Protein AF-A0A816G4H5-F1 (afdb_monomer)

Secondary structure (DSSP, 8-state):
--SB-STTS-HHHHHHHHHHHHHH-GGGGGS---HHHHHHHHHHHTT--HHHHHB----PPP------TTHHHHHTTSSSS--PPPPPPHHHHHHHHIIIIIHHHHHHHHTT--

Sequence (114 aa):
TKGFGTSHISASFMDKVREYLKENNPEVLTRKQSKWQLLKFVAQKLNIDSNQLFYHGDQRGIYCGWTGTNANEFLLKTKTNFVQDKLQSVESTASFWKQRWAKQRATHLNKSQI

Foldseek 3Di:
DQQFACPPPDPVNLVVLQVVCVVPPVVVVVDDDDSLVSLVVVCVVVVHDSRVVGHPRDDDDDDDDQAAPCRVCCVVVVDVDGDRDPDDDPVVSVVVCCVPPVVVVVVVVVVVPD

Mean predicted aligned error: 11.51 Å

pLDDT: mean 82.4, std 11.64, range [41.38, 96.38]

Organism: NCBI:txid433720

Structure (mmCIF, N/C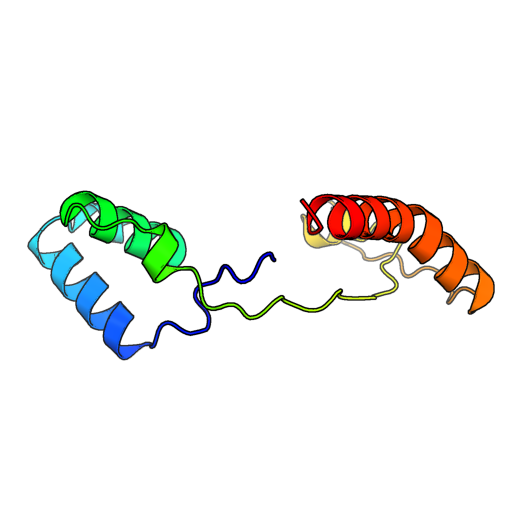A/C/O backbone):
data_AF-A0A816G4H5-F1
#
_entry.id   AF-A0A816G4H5-F1
#
loop_
_atom_site.group_PDB
_atom_site.id
_atom_site.type_symbol
_atom_site.label_atom_id
_atom_site.label_alt_id
_atom_site.label_comp_id
_atom_site.label_asym_id
_atom_site.label_entity_id
_atom_site.label_seq_id
_atom_site.pdbx_PDB_ins_code
_atom_site.Cartn_x
_atom_site.Cartn_y
_atom_site.Cartn_z
_atom_site.occupancy
_atom_site.B_iso_or_equiv
_atom_site.auth_seq_id
_atom_site.auth_comp_id
_atom_site.auth_asym_id
_atom_site.auth_atom_id
_atom_site.pdbx_PDB_model_num
ATOM 1 N N . THR A 1 1 ? 0.870 -7.088 -5.904 1.00 62.84 1 THR A N 1
ATOM 2 C CA . THR A 1 1 ? 0.306 -7.375 -4.559 1.00 62.84 1 THR A CA 1
ATOM 3 C C . THR A 1 1 ? -0.810 -8.394 -4.721 1.00 62.84 1 THR A C 1
ATOM 5 O O . THR A 1 1 ? -1.431 -8.396 -5.775 1.00 62.84 1 THR A O 1
ATOM 8 N N . LYS A 1 2 ? -1.059 -9.288 -3.753 1.00 76.06 2 LYS A N 1
ATOM 9 C CA . LYS A 1 2 ? -2.107 -10.333 -3.851 1.00 76.06 2 LYS A CA 1
ATOM 10 C C . LYS A 1 2 ? -3.539 -9.775 -3.660 1.00 76.06 2 LYS A C 1
ATOM 12 O O . LYS A 1 2 ? -4.321 -10.366 -2.932 1.00 76.06 2 LYS A O 1
ATOM 17 N N . GLY A 1 3 ? -3.856 -8.606 -4.220 1.00 83.31 3 GLY A N 1
ATOM 18 C CA . GLY A 1 3 ? -5.153 -7.952 -3.988 1.00 83.31 3 GLY A CA 1
ATOM 19 C C . GLY A 1 3 ? -5.281 -7.213 -2.654 1.00 83.31 3 GLY A C 1
ATOM 20 O O . GLY A 1 3 ? -6.387 -6.885 -2.253 1.00 83.31 3 GLY A O 1
ATOM 21 N N . PHE A 1 4 ? -4.167 -6.977 -1.951 1.00 88.31 4 PHE A N 1
ATOM 22 C CA . PHE A 1 4 ? -4.150 -6.231 -0.692 1.00 88.31 4 PHE A CA 1
ATOM 23 C C . PHE A 1 4 ? -3.677 -4.791 -0.907 1.00 88.31 4 PHE A C 1
ATOM 25 O O . PHE A 1 4 ? -2.645 -4.560 -1.557 1.00 88.31 4 PHE A O 1
ATOM 32 N N . GLY A 1 5 ? -4.390 -3.838 -0.313 1.00 89.50 5 GLY A N 1
ATOM 33 C CA . GLY A 1 5 ? -4.126 -2.413 -0.460 1.00 89.50 5 GLY A CA 1
ATOM 34 C C . GLY A 1 5 ? -5.045 -1.535 0.387 1.00 89.50 5 GLY A C 1
ATOM 35 O O . GLY A 1 5 ? -5.857 -2.012 1.167 1.00 89.50 5 GLY A O 1
ATOM 36 N N . THR A 1 6 ? -4.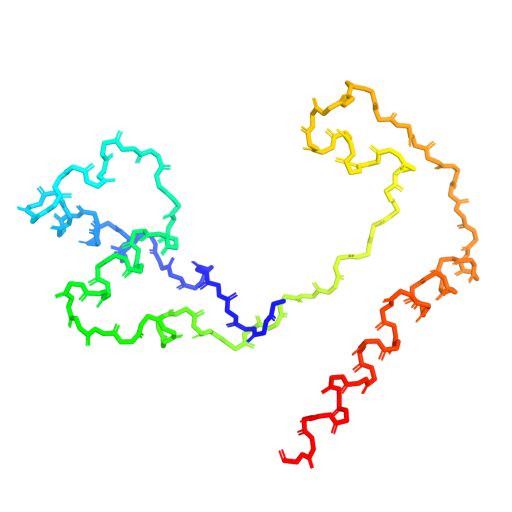876 -0.223 0.248 1.00 91.88 6 THR A N 1
ATOM 37 C CA . THR A 1 6 ? -5.741 0.805 0.861 1.00 91.88 6 THR A CA 1
ATOM 38 C C . THR A 1 6 ? -6.289 1.778 -0.181 1.00 91.88 6 THR A C 1
ATOM 40 O O . THR A 1 6 ? -6.816 2.831 0.168 1.00 91.88 6 THR A O 1
ATOM 43 N N . SER A 1 7 ? -6.126 1.460 -1.470 1.00 89.06 7 SER A N 1
ATOM 44 C CA . SER A 1 7 ? -6.568 2.301 -2.586 1.00 89.06 7 SER A CA 1
ATOM 45 C C . SER A 1 7 ? -8.087 2.381 -2.692 1.00 89.06 7 SER A C 1
ATOM 47 O O . SER A 1 7 ? -8.597 3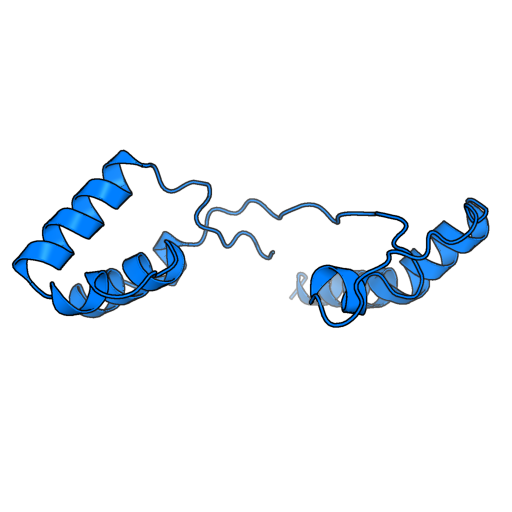.416 -3.101 1.00 89.06 7 SER A O 1
ATOM 49 N N . HIS A 1 8 ? -8.797 1.326 -2.288 1.00 90.56 8 HIS A N 1
ATOM 50 C CA . HIS A 1 8 ? -10.261 1.271 -2.246 1.00 90.56 8 HIS A CA 1
ATOM 51 C C . HIS A 1 8 ? -10.860 1.957 -1.010 1.00 90.56 8 HIS A C 1
ATOM 53 O O . HIS A 1 8 ? -12.064 2.186 -0.960 1.00 90.56 8 HIS A O 1
ATOM 59 N N . ILE A 1 9 ? -10.040 2.301 -0.010 1.00 92.69 9 ILE A N 1
ATOM 60 C CA . ILE A 1 9 ? -10.508 2.948 1.218 1.00 92.69 9 ILE A CA 1
ATOM 61 C C . ILE A 1 9 ? -10.673 4.449 0.974 1.00 92.69 9 ILE A C 1
ATOM 63 O O . ILE A 1 9 ? -9.694 5.176 0.747 1.00 92.69 9 ILE A O 1
ATOM 67 N N . SER A 1 10 ? -11.920 4.913 1.055 1.00 94.56 10 SER A N 1
ATOM 68 C CA . SER A 1 10 ? -12.287 6.307 0.817 1.00 94.56 10 SER A CA 1
ATOM 69 C C . SER A 1 10 ? -11.648 7.265 1.830 1.00 94.56 10 SER A C 1
ATOM 71 O O . SER A 1 10 ? -11.270 6.896 2.946 1.00 94.56 10 SER A O 1
ATOM 73 N N . ALA A 1 11 ? -11.535 8.538 1.442 1.00 94.56 11 ALA A N 1
ATOM 74 C CA . ALA A 1 11 ? -11.091 9.589 2.355 1.00 94.56 11 ALA A CA 1
ATOM 75 C C . ALA A 1 11 ? -12.064 9.761 3.533 1.00 94.56 11 ALA A C 1
ATOM 77 O O . ALA A 1 11 ? -11.616 9.791 4.673 1.00 94.56 11 ALA A O 1
ATOM 78 N N . SER A 1 12 ? -13.376 9.743 3.267 1.00 96.38 12 SER A N 1
ATOM 79 C CA . SER A 1 12 ? -14.415 9.875 4.295 1.00 96.38 12 SER A CA 1
ATOM 80 C C . SER A 1 12 ? -14.337 8.788 5.370 1.00 96.38 12 SER A C 1
ATOM 82 O O . SER A 1 12 ? -14.488 9.074 6.555 1.00 96.38 12 SER A O 1
ATOM 84 N N . PHE A 1 13 ? -14.031 7.546 4.986 1.00 95.25 13 PHE A N 1
ATOM 85 C CA . PHE A 1 13 ? -13.808 6.469 5.948 1.00 95.25 13 PHE A CA 1
ATOM 86 C C . PHE A 1 13 ? -12.565 6.734 6.805 1.00 95.25 13 PHE A C 1
ATOM 88 O O . PHE A 1 13 ? -12.591 6.571 8.023 1.00 95.25 13 PHE A O 1
ATOM 95 N N . MET A 1 14 ? -11.475 7.195 6.185 1.00 96.06 14 MET A N 1
ATOM 96 C CA . MET A 1 14 ? -10.260 7.559 6.918 1.00 96.06 14 MET A CA 1
ATOM 97 C C . MET A 1 14 ? -10.474 8.7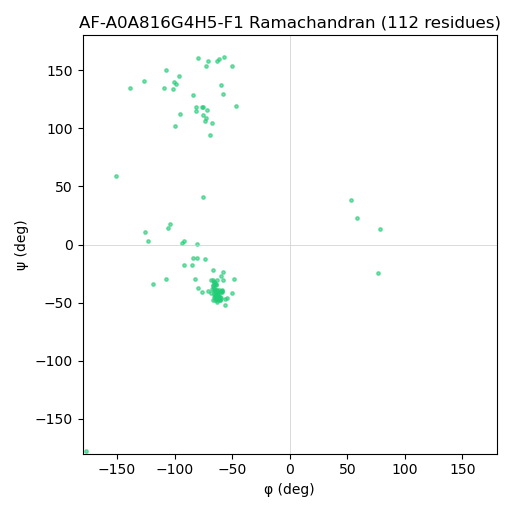27 7.883 1.00 96.06 14 MET A C 1
ATOM 99 O O . MET A 1 14 ? -9.800 8.777 8.911 1.00 96.06 14 MET A O 1
ATOM 103 N N . ASP A 1 15 ? -11.387 9.646 7.584 1.00 95.81 15 ASP A N 1
ATOM 104 C CA . ASP A 1 15 ? -11.726 10.741 8.492 1.00 95.81 15 ASP A CA 1
ATOM 105 C C . ASP A 1 15 ? -12.436 10.213 9.741 1.00 95.81 15 ASP A C 1
ATOM 107 O O . ASP A 1 15 ? -12.022 10.551 10.848 1.00 95.81 15 ASP A O 1
ATOM 111 N N . LYS A 1 16 ? -13.361 9.254 9.595 1.00 96.06 16 LYS A N 1
ATOM 112 C CA . LYS A 1 16 ? -13.970 8.544 10.735 1.00 96.06 16 LYS A CA 1
ATOM 113 C C . LYS A 1 16 ? -12.968 7.750 11.566 1.00 96.06 16 LYS A C 1
ATOM 115 O O . LYS A 1 16 ? -13.008 7.798 12.791 1.00 96.06 16 LYS A O 1
ATOM 120 N N . VAL A 1 17 ? -12.017 7.079 10.920 1.00 95.31 17 VAL A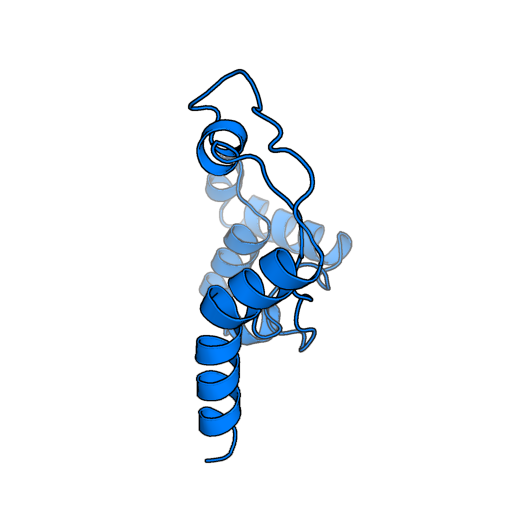 N 1
ATOM 121 C CA . VAL A 1 17 ? -10.911 6.395 11.615 1.00 95.31 17 VAL A CA 1
ATOM 122 C C . VAL A 1 17 ? -10.090 7.387 12.443 1.00 95.31 17 VAL A C 1
ATOM 124 O O . VAL A 1 17 ? -9.702 7.082 13.568 1.00 95.31 17 VAL A O 1
ATOM 127 N N . ARG A 1 18 ? -9.823 8.585 11.913 1.00 94.75 18 ARG A N 1
ATOM 128 C CA . ARG A 1 18 ? -9.086 9.627 12.642 1.00 94.75 18 ARG A CA 1
ATOM 129 C C . ARG A 1 18 ? -9.900 10.239 13.773 1.00 94.75 18 ARG A C 1
ATOM 131 O O . ARG A 1 18 ? -9.312 10.495 14.815 1.00 94.75 18 ARG A O 1
ATOM 138 N N . GLU A 1 19 ? -11.192 10.485 13.580 1.00 95.56 19 GLU A N 1
ATOM 139 C CA . GLU A 1 19 ? -12.102 10.942 14.642 1.00 95.56 19 GLU A CA 1
ATOM 140 C C . GLU A 1 19 ? -12.089 9.952 15.810 1.00 95.56 19 GLU A C 1
ATOM 142 O O . GLU A 1 19 ? -11.731 10.330 16.922 1.00 95.56 19 GLU A O 1
ATOM 147 N N . TYR A 1 20 ? -12.303 8.663 15.525 1.00 95.62 20 TYR A N 1
ATOM 148 C CA . TYR A 1 20 ? -12.228 7.600 16.528 1.00 95.62 20 TYR A CA 1
ATOM 149 C C . TYR A 1 20 ? -10.887 7.595 17.277 1.00 95.62 20 TYR A C 1
ATOM 151 O O . TYR A 1 20 ? -10.851 7.513 18.505 1.00 95.62 20 TYR A O 1
ATOM 159 N N . LEU A 1 21 ? -9.769 7.713 16.553 1.00 95.31 21 LEU A N 1
ATOM 160 C CA . LEU A 1 21 ? -8.440 7.748 17.165 1.00 95.31 21 LEU A CA 1
ATOM 161 C C . LEU A 1 21 ? -8.203 9.003 18.004 1.00 95.31 21 LEU A C 1
ATOM 163 O O . LEU A 1 21 ? -7.546 8.897 19.029 1.00 95.31 21 LEU A O 1
ATOM 167 N N . LYS A 1 22 ? -8.720 10.174 17.621 1.00 94.94 22 LYS A N 1
ATOM 168 C CA . LYS A 1 22 ? -8.591 11.391 18.442 1.00 94.94 22 LYS A CA 1
ATOM 169 C C . LYS A 1 22 ? -9.260 11.225 19.802 1.00 94.94 22 LYS A C 1
ATOM 171 O O . LYS A 1 22 ? -8.724 11.705 20.792 1.00 94.94 22 LYS A O 1
ATOM 176 N N . GLU A 1 23 ? -10.405 10.557 19.831 1.00 93.94 23 GLU A N 1
ATOM 177 C CA . GLU A 1 23 ? -11.196 10.371 21.047 1.00 93.94 23 GLU A CA 1
ATOM 178 C C . GLU A 1 23 ? -10.642 9.256 21.943 1.00 93.94 23 GLU A C 1
ATOM 180 O O . GLU A 1 23 ? -10.649 9.391 23.162 1.00 93.94 23 GLU A O 1
ATOM 185 N N . ASN A 1 24 ? -10.131 8.170 21.353 1.00 93.62 24 ASN A N 1
ATOM 186 C CA . ASN A 1 24 ? -9.781 6.955 22.100 1.00 93.62 24 ASN A CA 1
ATOM 187 C C . ASN A 1 24 ? -8.268 6.729 22.260 1.00 93.62 24 ASN A C 1
ATOM 189 O O . ASN A 1 24 ? -7.841 6.097 23.225 1.00 93.62 24 ASN A O 1
ATOM 193 N N . ASN A 1 25 ? -7.455 7.195 21.304 1.00 92.44 25 ASN A N 1
ATOM 194 C CA . ASN A 1 25 ? -6.006 6.954 21.236 1.00 92.44 25 ASN A CA 1
ATOM 195 C C . ASN A 1 25 ? -5.254 8.109 20.530 1.00 92.44 25 ASN A C 1
ATOM 197 O O . ASN A 1 25 ? -4.605 7.892 19.492 1.00 92.44 25 ASN A O 1
ATOM 201 N N . PRO A 1 26 ? -5.352 9.355 21.037 1.00 90.25 26 PRO A N 1
ATOM 202 C CA . PRO A 1 26 ? -4.794 10.534 20.371 1.00 90.25 26 PRO A CA 1
ATOM 203 C C . PRO A 1 26 ? -3.274 10.448 20.168 1.00 90.25 26 PRO A C 1
ATOM 205 O O . PRO A 1 26 ? -2.740 10.996 19.200 1.00 90.25 26 PRO A O 1
ATOM 208 N N . GLU A 1 27 ? -2.567 9.704 21.020 1.00 90.44 27 GLU A N 1
ATOM 209 C CA . GLU A 1 27 ? -1.128 9.457 20.939 1.00 90.44 27 GLU A CA 1
ATOM 210 C C . GLU A 1 27 ? -0.706 8.813 19.612 1.00 90.44 27 GLU A C 1
ATOM 212 O O . GLU A 1 27 ? 0.385 9.089 19.110 1.00 90.44 27 GLU A O 1
ATOM 217 N N . VAL A 1 28 ? -1.577 8.015 18.989 1.00 88.00 28 VAL A N 1
ATOM 218 C CA . VAL A 1 28 ? -1.297 7.346 17.708 1.00 88.00 28 VAL A CA 1
ATOM 219 C C . VAL A 1 28 ? -1.159 8.361 16.571 1.00 88.00 28 VAL A C 1
ATOM 221 O O . VAL A 1 28 ? -0.385 8.143 15.635 1.00 88.00 28 VAL A O 1
ATOM 224 N N . LEU A 1 29 ? -1.867 9.490 16.665 1.00 88.81 29 LEU A N 1
ATOM 225 C CA . LEU A 1 29 ? -1.888 10.543 15.648 1.00 88.81 29 LEU A CA 1
ATOM 226 C C . LEU A 1 29 ? -0.725 11.534 15.770 1.00 88.81 29 LEU A C 1
ATOM 228 O O . LEU A 1 29 ? -0.481 12.298 14.840 1.00 88.81 29 LEU A O 1
ATOM 232 N N . THR A 1 30 ? 0.021 11.507 16.877 1.00 84.69 30 THR A N 1
ATOM 233 C CA . THR A 1 30 ? 1.180 12.396 17.090 1.00 84.69 30 THR A CA 1
ATOM 234 C C . THR A 1 30 ? 2.335 12.114 16.125 1.00 84.69 30 THR A C 1
ATOM 236 O O . THR A 1 30 ? 3.169 12.981 15.870 1.00 84.69 30 THR A O 1
ATOM 239 N N . ARG A 1 31 ? 2.388 10.903 15.555 1.00 82.94 31 ARG A N 1
ATOM 240 C CA . ARG A 1 31 ? 3.402 10.481 14.582 1.00 82.94 31 ARG A CA 1
ATOM 241 C C . ARG A 1 31 ? 2.795 10.375 13.188 1.00 82.94 31 ARG A C 1
ATOM 243 O O . ARG A 1 31 ? 1.633 10.013 13.021 1.00 82.94 31 ARG A O 1
ATOM 250 N N . LYS A 1 32 ? 3.612 10.610 12.157 1.00 85.56 32 LYS A N 1
ATOM 251 C CA . LYS A 1 32 ? 3.205 10.409 10.760 1.00 85.56 32 LYS A CA 1
ATOM 252 C C . LYS A 1 32 ? 3.032 8.912 10.474 1.00 85.56 32 LYS A C 1
ATOM 254 O O . LYS A 1 32 ? 3.992 8.224 10.143 1.00 85.56 32 LYS A O 1
ATOM 259 N N . GLN A 1 33 ? 1.805 8.421 10.610 1.00 88.00 33 GLN A N 1
ATOM 260 C CA . GLN A 1 33 ? 1.424 7.040 10.309 1.00 88.00 33 GLN A CA 1
ATOM 261 C C . GLN A 1 33 ? 0.834 6.928 8.899 1.00 88.00 33 GLN A C 1
ATOM 263 O O . GLN A 1 33 ? 0.126 7.815 8.418 1.00 88.00 33 GLN A O 1
ATOM 268 N N . SER A 1 34 ? 1.101 5.811 8.228 1.00 90.88 34 SER A N 1
ATOM 269 C CA . SER A 1 34 ? 0.440 5.467 6.966 1.00 90.88 34 SER A CA 1
ATOM 270 C C . SER A 1 34 ? -1.031 5.087 7.188 1.00 90.88 34 SER A C 1
ATOM 272 O O . SER A 1 34 ? -1.406 4.627 8.268 1.00 90.88 34 SER A O 1
ATOM 274 N N . LYS A 1 35 ? -1.868 5.191 6.139 1.00 91.44 35 LYS A N 1
ATOM 275 C CA . LYS A 1 35 ? -3.270 4.717 6.181 1.00 91.44 35 LYS A CA 1
ATOM 276 C C . LYS A 1 35 ? -3.370 3.276 6.697 1.00 91.44 35 LYS A C 1
ATOM 278 O O . LYS A 1 35 ? -4.227 2.974 7.514 1.00 91.44 35 LYS A O 1
ATOM 283 N N . TRP A 1 36 ? -2.460 2.411 6.244 1.00 92.69 36 TRP A N 1
ATOM 284 C CA . TRP A 1 36 ? -2.420 1.002 6.631 1.00 92.69 36 TRP A CA 1
ATOM 285 C C . TRP A 1 36 ? -2.229 0.817 8.140 1.00 92.69 36 TRP A C 1
ATOM 287 O O . TRP A 1 36 ? -2.926 0.020 8.760 1.00 92.69 36 TRP A O 1
ATOM 297 N N . GLN A 1 37 ? -1.300 1.566 8.739 1.00 93.31 37 GLN A N 1
ATOM 298 C CA . GLN A 1 37 ? -1.012 1.480 10.172 1.00 93.31 37 GLN A CA 1
ATOM 299 C C . GLN A 1 37 ? -2.205 1.933 11.016 1.00 93.31 37 GLN A C 1
ATOM 301 O O . GLN A 1 37 ? -2.580 1.230 11.950 1.00 93.31 37 GLN A O 1
ATOM 306 N N . LEU A 1 38 ? -2.833 3.054 10.649 1.00 94.44 38 LEU A N 1
ATOM 307 C CA . LEU A 1 38 ? -4.011 3.575 11.353 1.00 94.44 38 LEU A CA 1
ATOM 308 C C . LEU A 1 38 ? -5.179 2.582 11.305 1.00 94.44 38 LEU A C 1
ATOM 310 O O . LEU A 1 38 ? -5.773 2.271 12.333 1.00 94.44 38 LEU A O 1
ATOM 314 N N . LEU A 1 39 ? -5.462 2.036 10.120 1.00 94.94 39 LEU A N 1
ATOM 315 C CA . LEU A 1 39 ? -6.524 1.050 9.925 1.00 94.94 39 LEU A CA 1
ATOM 316 C C . LEU A 1 39 ? -6.266 -0.236 10.708 1.00 94.94 39 LEU A C 1
ATOM 318 O O . LEU A 1 39 ? -7.179 -0.762 11.334 1.00 94.94 39 LEU A O 1
ATOM 322 N N . LYS A 1 40 ? -5.021 -0.727 10.715 1.00 93.94 40 LYS A N 1
ATOM 323 C CA . LYS A 1 40 ? -4.659 -1.935 11.461 1.00 93.94 40 LYS A CA 1
ATOM 324 C C . LYS A 1 40 ? -4.816 -1.730 12.968 1.00 93.94 40 LYS A C 1
ATOM 326 O O . LYS A 1 40 ? -5.308 -2.625 13.644 1.00 93.94 40 LYS A O 1
ATOM 331 N N . PHE A 1 41 ? -4.439 -0.557 13.474 1.00 94.12 41 PHE A N 1
ATOM 332 C CA . PHE A 1 41 ? -4.610 -0.216 14.883 1.00 94.12 41 PHE A CA 1
ATOM 333 C C . PHE A 1 41 ? -6.090 -0.183 15.278 1.00 94.12 41 PHE A C 1
ATOM 335 O O . PHE A 1 41 ? -6.483 -0.833 16.243 1.00 94.12 41 PHE A O 1
ATOM 342 N N . VAL A 1 42 ? -6.929 0.520 14.510 1.00 94.81 42 VAL A N 1
ATOM 343 C CA . VAL A 1 42 ? -8.372 0.583 14.793 1.00 94.81 42 VAL A CA 1
ATOM 344 C C . VAL A 1 42 ? -9.024 -0.794 14.669 1.00 94.81 42 VAL A C 1
ATOM 346 O O . VAL A 1 42 ? -9.788 -1.177 15.548 1.00 94.81 42 VAL A O 1
ATOM 349 N N . ALA A 1 43 ? -8.670 -1.585 13.654 1.00 94.50 43 ALA A N 1
ATOM 350 C CA . ALA A 1 43 ? -9.173 -2.950 13.510 1.00 94.50 43 ALA A CA 1
ATOM 351 C C . ALA A 1 43 ? -8.831 -3.824 14.730 1.00 94.50 43 ALA A C 1
ATOM 353 O O . ALA A 1 43 ? -9.694 -4.541 15.223 1.00 94.50 43 ALA A O 1
ATOM 354 N N . GLN A 1 44 ? -7.616 -3.706 15.279 1.00 94.12 44 GLN A N 1
ATOM 355 C CA . GLN A 1 44 ? -7.235 -4.404 16.513 1.00 94.12 44 GLN A CA 1
ATOM 356 C C . GLN A 1 44 ? -8.074 -3.965 17.717 1.00 94.12 44 GLN A C 1
ATOM 358 O O . GLN A 1 44 ? -8.511 -4.813 18.490 1.00 94.12 44 GLN A O 1
ATOM 363 N N . LYS A 1 45 ? -8.326 -2.660 17.876 1.00 93.50 45 LYS A N 1
ATOM 364 C CA . LYS A 1 45 ? -9.156 -2.130 18.972 1.00 93.50 45 LYS A CA 1
ATOM 365 C C . LYS A 1 45 ? -10.609 -2.588 18.890 1.00 93.50 45 LYS A C 1
ATOM 367 O O . LYS A 1 45 ? -11.228 -2.816 19.922 1.00 93.50 45 LYS A O 1
ATOM 372 N N . LEU A 1 46 ? -11.125 -2.749 17.676 1.00 92.69 46 LEU A N 1
ATOM 373 C CA . LEU A 1 46 ? -12.494 -3.190 17.416 1.00 92.69 46 LEU A CA 1
ATOM 374 C C . LEU A 1 46 ? -12.623 -4.714 17.263 1.00 92.69 46 LEU A C 1
ATOM 376 O O . LEU A 1 46 ? -13.712 -5.199 16.974 1.00 92.69 46 LEU A O 1
ATOM 380 N N . ASN A 1 47 ? -11.532 -5.467 17.444 1.00 93.81 47 ASN A N 1
ATOM 381 C CA . ASN A 1 47 ? -11.477 -6.916 17.236 1.00 93.81 47 ASN A CA 1
ATOM 382 C C . ASN A 1 47 ? -11.973 -7.361 15.840 1.00 93.81 47 ASN A C 1
ATOM 384 O O . ASN A 1 47 ? -12.644 -8.380 15.687 1.00 93.81 47 ASN A O 1
ATOM 388 N N . ILE A 1 48 ? -11.648 -6.573 14.814 1.00 93.31 48 ILE A N 1
ATOM 389 C CA . ILE A 1 48 ? -11.959 -6.845 13.408 1.00 93.31 48 ILE A CA 1
ATOM 390 C C . ILE A 1 48 ? -10.725 -7.451 12.737 1.00 93.31 48 ILE A C 1
ATOM 392 O O . ILE A 1 48 ? -9.601 -6.968 12.916 1.00 93.31 48 ILE A O 1
ATOM 396 N N . ASP A 1 49 ? -10.924 -8.469 11.896 1.00 91.56 49 ASP A N 1
ATOM 397 C CA . ASP A 1 49 ? -9.851 -8.971 11.042 1.00 91.56 49 ASP A CA 1
ATOM 398 C C . ASP A 1 49 ? -9.462 -7.922 9.991 1.00 91.56 49 ASP A C 1
ATOM 400 O O . ASP A 1 49 ? -10.136 -7.704 8.981 1.00 91.56 49 ASP A O 1
ATOM 404 N N . SER A 1 50 ? -8.314 -7.286 10.219 1.00 89.06 50 SER A N 1
ATOM 405 C CA . SER A 1 50 ? -7.764 -6.277 9.316 1.00 89.06 50 SER A CA 1
ATOM 406 C C . SER A 1 50 ? -7.533 -6.788 7.885 1.00 89.06 50 SER A C 1
ATOM 408 O O . SER A 1 50 ? -7.549 -5.987 6.952 1.00 89.06 50 SER A O 1
ATOM 410 N N . ASN A 1 51 ? -7.365 -8.099 7.669 1.00 88.94 51 ASN A N 1
ATOM 411 C CA . ASN A 1 51 ? -7.185 -8.649 6.323 1.00 88.94 51 ASN A CA 1
ATOM 412 C C . ASN A 1 51 ? -8.425 -8.447 5.448 1.00 88.94 51 ASN A C 1
ATOM 414 O O . ASN A 1 51 ? -8.274 -8.176 4.257 1.00 88.94 51 ASN A O 1
ATOM 418 N N . GLN A 1 52 ? -9.626 -8.511 6.029 1.00 88.44 52 GLN A N 1
ATOM 419 C CA . GLN A 1 52 ? -10.876 -8.261 5.306 1.00 88.44 52 GLN A CA 1
ATOM 420 C C . GLN A 1 52 ? -10.996 -6.800 4.861 1.00 88.44 52 GLN A C 1
ATOM 422 O O . GLN A 1 52 ? -11.473 -6.518 3.769 1.00 88.44 52 GLN A O 1
ATOM 427 N N . LEU A 1 53 ? -10.493 -5.869 5.674 1.00 89.25 53 LEU A N 1
ATOM 428 C CA . LEU A 1 53 ? -10.444 -4.441 5.348 1.00 89.25 53 LEU A CA 1
ATOM 429 C C . LEU A 1 53 ? -9.503 -4.145 4.178 1.00 89.25 53 LEU A C 1
ATOM 431 O O . LEU A 1 53 ? -9.772 -3.265 3.360 1.00 89.25 53 LEU A O 1
ATOM 435 N N . PHE A 1 54 ? -8.378 -4.854 4.107 1.00 91.50 54 PHE A N 1
ATOM 436 C CA . PHE A 1 54 ? -7.330 -4.570 3.132 1.00 91.50 54 PHE A CA 1
ATOM 437 C C . PHE A 1 54 ? -7.460 -5.343 1.822 1.00 91.50 54 PHE A C 1
ATOM 439 O O . PHE A 1 54 ? -6.816 -4.964 0.841 1.00 91.50 54 PHE A O 1
ATOM 446 N N . TYR A 1 55 ? -8.236 -6.423 1.794 1.00 91.62 55 TYR A N 1
ATOM 447 C CA . TYR A 1 55 ? -8.425 -7.224 0.595 1.00 91.62 55 TYR A CA 1
ATOM 448 C C . TYR A 1 55 ? -9.474 -6.592 -0.324 1.00 91.62 55 TYR A C 1
ATOM 450 O O . TYR A 1 55 ? -10.634 -6.451 0.042 1.00 91.62 55 TYR A O 1
ATOM 458 N N . HIS A 1 56 ? -9.060 -6.228 -1.535 1.00 86.94 56 HIS A N 1
ATOM 459 C CA . HIS A 1 56 ? -9.931 -5.698 -2.589 1.00 86.94 56 HIS A CA 1
ATOM 460 C C . HIS A 1 56 ? -9.852 -6.520 -3.886 1.00 86.94 56 HIS A C 1
ATOM 462 O O . HIS A 1 56 ? -10.464 -6.166 -4.883 1.00 86.94 56 HIS A O 1
ATOM 468 N N . GLY A 1 57 ? -9.082 -7.614 -3.905 1.00 85.31 57 GLY A N 1
ATOM 469 C CA . GLY A 1 57 ? -8.965 -8.509 -5.063 1.00 85.31 57 GLY A CA 1
ATOM 470 C C . GLY A 1 57 ? -8.085 -7.985 -6.205 1.00 85.31 57 GLY A C 1
ATOM 471 O O . GLY A 1 57 ? -7.476 -8.794 -6.907 1.00 85.3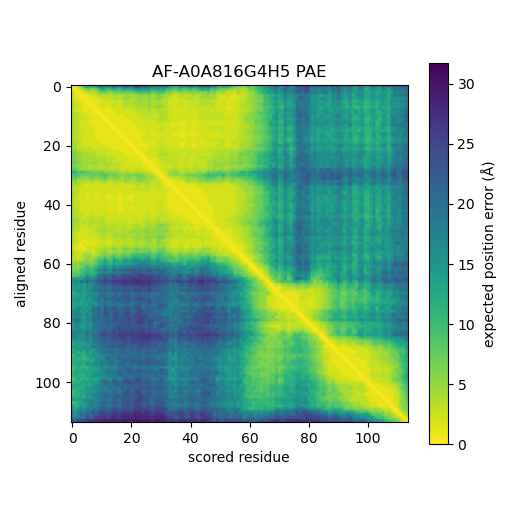1 57 GLY A O 1
ATOM 472 N N . ASP A 1 58 ? -7.907 -6.667 -6.349 1.00 82.44 58 ASP A N 1
ATOM 473 C CA . ASP A 1 58 ? -7.151 -6.119 -7.484 1.00 82.44 58 ASP A CA 1
ATOM 474 C C . ASP A 1 58 ? -5.646 -6.363 -7.350 1.00 82.44 58 ASP A C 1
ATOM 476 O O . ASP A 1 58 ? -4.919 -5.754 -6.548 1.00 82.44 58 ASP A O 1
ATOM 480 N N . GLN A 1 59 ? -5.136 -7.258 -8.189 1.00 79.69 59 GLN A N 1
ATOM 481 C CA . GLN A 1 59 ? -3.705 -7.481 -8.297 1.00 79.69 59 GLN A CA 1
ATOM 482 C C . GLN A 1 59 ? -3.054 -6.290 -9.001 1.00 79.69 59 GLN A C 1
ATOM 484 O O . GLN A 1 59 ? -3.278 -6.051 -10.184 1.00 79.69 59 GLN A O 1
ATOM 489 N N . ARG A 1 60 ? -2.189 -5.558 -8.287 1.00 70.81 60 ARG A N 1
ATOM 490 C CA . ARG A 1 60 ? -1.341 -4.543 -8.931 1.00 70.81 60 ARG A CA 1
ATOM 491 C C . ARG A 1 60 ? -0.497 -5.200 -10.021 1.00 70.81 60 ARG A C 1
ATOM 493 O O . ARG A 1 60 ? 0.177 -6.197 -9.740 1.00 70.81 60 ARG A O 1
ATOM 500 N N . GLY A 1 61 ? -0.530 -4.608 -11.214 1.00 64.31 61 GLY A N 1
ATOM 501 C CA . GLY A 1 61 ? 0.276 -5.022 -12.356 1.00 64.31 61 GLY A CA 1
ATOM 502 C C . GLY A 1 61 ? 1.776 -5.010 -12.057 1.00 64.31 61 GLY A C 1
ATOM 503 O O . GLY A 1 61 ? 2.247 -4.398 -11.094 1.00 64.31 61 GLY A O 1
ATOM 504 N N . ILE A 1 62 ? 2.532 -5.724 -12.886 1.00 63.41 62 ILE A N 1
ATOM 505 C CA . ILE A 1 62 ? 3.993 -5.708 -12.837 1.00 63.41 62 ILE A CA 1
ATOM 506 C C . ILE A 1 62 ? 4.448 -4.387 -13.457 1.00 63.41 62 ILE A C 1
ATOM 508 O O . ILE A 1 62 ? 4.201 -4.147 -14.634 1.00 63.41 62 ILE A O 1
ATOM 512 N N . TYR A 1 63 ? 5.122 -3.544 -12.677 1.00 59.47 63 TYR A N 1
ATOM 513 C CA . TYR A 1 63 ? 5.808 -2.377 -13.222 1.00 59.47 63 TYR A CA 1
ATOM 514 C C . TYR A 1 63 ? 7.083 -2.853 -13.919 1.00 59.47 63 TYR A C 1
ATOM 516 O O . TYR A 1 63 ? 8.012 -3.343 -13.275 1.00 59.47 63 TYR A O 1
ATOM 524 N N . CYS A 1 64 ? 7.107 -2.745 -15.242 1.00 54.09 64 CYS A N 1
ATOM 525 C CA . CYS A 1 64 ? 8.303 -2.908 -16.051 1.00 54.09 64 CYS A CA 1
ATOM 526 C C . CYS A 1 64 ? 8.901 -1.523 -16.304 1.00 54.09 64 CYS A C 1
ATOM 528 O O . CYS A 1 64 ? 8.312 -0.688 -16.981 1.00 54.09 64 CYS A O 1
ATOM 530 N N . GLY A 1 65 ? 10.073 -1.275 -15.730 1.00 56.22 65 GLY A N 1
ATOM 531 C CA . GLY A 1 65 ? 10.844 -0.066 -15.968 1.00 56.22 65 GLY A CA 1
ATOM 532 C C . GLY A 1 65 ? 12.308 -0.434 -16.090 1.00 56.22 65 GLY A C 1
ATOM 533 O O . GLY A 1 65 ? 12.815 -1.231 -15.299 1.00 56.22 65 GLY A O 1
ATOM 534 N N . TRP A 1 66 ? 12.968 0.128 -17.095 1.00 56.88 66 TRP A N 1
ATOM 535 C CA . TRP A 1 66 ? 14.416 0.117 -17.167 1.00 56.88 66 TRP A CA 1
ATOM 536 C C . TRP A 1 66 ? 14.926 1.106 -16.132 1.00 56.88 66 TRP A C 1
ATOM 538 O O . TRP A 1 66 ? 14.756 2.317 -16.262 1.00 56.88 66 TRP A O 1
ATOM 548 N N . THR A 1 67 ? 15.459 0.570 -15.045 1.00 64.56 67 THR A N 1
ATOM 549 C CA . THR A 1 67 ? 16.062 1.373 -13.999 1.00 64.56 67 THR A CA 1
ATOM 550 C C . THR A 1 67 ? 17.567 1.317 -14.194 1.00 64.56 67 THR A C 1
ATOM 552 O O . THR A 1 67 ? 18.088 0.251 -14.502 1.00 64.56 67 THR A O 1
ATOM 555 N N . GLY A 1 68 ? 18.257 2.438 -14.011 1.00 69.38 68 GLY A N 1
ATOM 556 C CA . GLY A 1 68 ? 19.712 2.464 -14.007 1.00 69.38 68 GLY A CA 1
ATOM 557 C C . GLY A 1 68 ? 20.313 1.412 -13.079 1.00 69.38 68 GLY A C 1
ATOM 558 O O . GLY A 1 68 ? 19.686 1.034 -12.085 1.00 69.38 68 GLY A O 1
ATOM 559 N N . THR A 1 69 ? 21.534 0.971 -13.358 1.00 76.19 69 THR A N 1
ATOM 560 C CA . THR A 1 69 ? 22.297 0.044 -12.507 1.00 76.19 69 THR A CA 1
ATOM 561 C C . THR A 1 69 ? 22.310 0.453 -11.034 1.00 76.19 69 THR A C 1
ATOM 563 O O . THR A 1 69 ? 22.347 -0.412 -10.165 1.00 76.19 69 THR A O 1
ATOM 566 N N . ASN A 1 70 ? 22.226 1.755 -10.744 1.00 81.94 70 ASN A N 1
ATOM 567 C CA . ASN A 1 70 ? 22.195 2.308 -9.392 1.00 81.94 70 ASN A CA 1
ATOM 568 C C . ASN A 1 70 ? 20.806 2.773 -8.916 1.00 81.94 70 ASN A C 1
ATOM 570 O O . ASN A 1 70 ? 20.700 3.597 -8.004 1.00 81.94 70 ASN A O 1
ATOM 574 N N . ALA A 1 71 ? 19.728 2.333 -9.562 1.00 79.06 71 ALA A N 1
ATOM 575 C CA . ALA A 1 71 ? 18.397 2.852 -9.285 1.00 79.06 71 ALA A CA 1
ATOM 576 C C . ALA A 1 71 ? 17.912 2.566 -7.868 1.00 79.06 71 ALA A C 1
ATOM 578 O O . ALA A 1 71 ? 17.206 3.388 -7.292 1.00 79.06 71 ALA A O 1
ATOM 579 N N . ASN A 1 72 ? 18.287 1.420 -7.301 1.00 76.81 72 ASN A N 1
ATOM 580 C CA . ASN A 1 72 ? 17.937 1.092 -5.927 1.00 76.81 72 ASN A CA 1
ATOM 581 C C . ASN A 1 72 ? 18.590 2.092 -4.958 1.00 76.81 72 ASN A C 1
ATOM 583 O O . ASN A 1 72 ? 17.917 2.688 -4.125 1.00 76.81 72 ASN A O 1
ATOM 587 N N . GLU A 1 73 ? 19.884 2.351 -5.126 1.00 81.69 73 GLU A N 1
ATOM 588 C CA . GLU A 1 73 ? 20.664 3.307 -4.340 1.00 81.69 73 GLU A CA 1
ATOM 589 C C . GLU A 1 73 ? 20.170 4.746 -4.523 1.00 81.69 73 GLU A C 1
ATOM 591 O O . GLU A 1 73 ? 20.092 5.515 -3.563 1.00 81.69 73 GLU A O 1
ATOM 596 N N . PHE A 1 74 ? 19.791 5.110 -5.747 1.00 80.75 74 PHE A N 1
ATOM 597 C CA . PHE A 1 74 ? 19.209 6.413 -6.049 1.00 80.75 74 PHE A CA 1
ATOM 598 C C . PHE A 1 74 ? 17.848 6.601 -5.360 1.00 80.75 74 PHE A C 1
ATOM 600 O O . PHE A 1 74 ? 17.626 7.604 -4.682 1.00 80.75 74 PHE A O 1
ATOM 607 N N . LEU A 1 75 ? 16.947 5.616 -5.454 1.00 75.94 75 LEU A N 1
ATOM 608 C CA . LEU A 1 75 ? 15.625 5.661 -4.814 1.00 75.94 75 LEU A CA 1
ATOM 609 C C . LEU A 1 75 ? 15.710 5.652 -3.281 1.00 75.94 75 LEU A C 1
ATOM 611 O O . LEU A 1 75 ? 14.889 6.281 -2.613 1.00 75.94 75 LEU A O 1
ATOM 615 N N . LEU A 1 76 ? 16.717 4.979 -2.723 1.00 81.44 76 LEU A N 1
ATOM 616 C CA . LEU A 1 76 ? 17.006 4.960 -1.287 1.00 81.44 76 LEU A CA 1
ATOM 617 C C . LEU A 1 76 ? 17.776 6.198 -0.805 1.00 81.44 76 LEU A C 1
ATOM 619 O O . LEU A 1 76 ? 18.063 6.303 0.386 1.00 81.44 76 LEU A O 1
ATOM 623 N N . LYS A 1 77 ? 18.088 7.146 -1.700 1.00 81.94 77 LYS A N 1
ATOM 624 C CA . LYS A 1 77 ? 18.871 8.361 -1.422 1.00 81.94 77 LYS A CA 1
ATOM 625 C C . LYS A 1 77 ? 20.274 8.083 -0.870 1.00 81.94 77 LYS A C 1
ATOM 627 O O . LYS A 1 77 ? 20.863 8.947 -0.227 1.00 81.94 77 LYS A O 1
ATOM 632 N N . THR A 1 78 ? 20.824 6.896 -1.124 1.00 84.44 78 THR A N 1
ATOM 633 C CA . THR A 1 78 ? 22.212 6.562 -0.772 1.00 84.44 78 THR A CA 1
ATOM 634 C C . THR A 1 78 ? 23.195 7.016 -1.852 1.00 84.44 78 THR A C 1
ATOM 636 O O . THR A 1 78 ? 24.383 7.166 -1.578 1.00 84.44 78 THR A O 1
ATOM 639 N N . LYS A 1 79 ? 22.706 7.295 -3.067 1.00 81.81 79 LYS A N 1
ATOM 640 C CA . LYS A 1 79 ? 23.427 8.010 -4.128 1.00 81.81 79 LYS A CA 1
ATOM 641 C C . LYS A 1 79 ? 22.600 9.186 -4.641 1.00 81.81 79 LYS A C 1
ATOM 643 O O . LYS A 1 79 ? 21.394 9.066 -4.827 1.00 81.81 79 LYS A O 1
ATOM 648 N N . THR A 1 80 ? 23.267 10.303 -4.914 1.00 80.50 80 THR A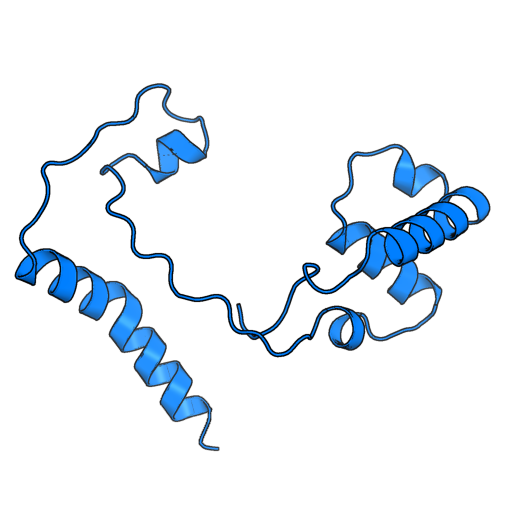 N 1
ATOM 649 C CA . THR A 1 80 ? 22.633 11.560 -5.347 1.00 80.50 80 THR A CA 1
ATOM 650 C C . THR A 1 80 ? 22.320 11.603 -6.839 1.00 80.50 80 THR A C 1
ATOM 652 O O . THR A 1 80 ? 21.363 12.254 -7.237 1.00 80.50 80 THR A O 1
ATOM 655 N N . ASN A 1 81 ? 23.105 10.904 -7.662 1.00 83.38 81 ASN A N 1
ATOM 656 C CA . ASN A 1 81 ? 22.977 10.937 -9.118 1.00 83.38 81 ASN A CA 1
ATOM 657 C C . ASN A 1 81 ? 22.419 9.618 -9.641 1.00 83.38 81 ASN A C 1
ATOM 659 O O . ASN A 1 81 ? 22.889 8.548 -9.252 1.00 83.38 81 ASN A O 1
ATOM 663 N N . PHE A 1 82 ? 21.453 9.695 -10.551 1.00 79.44 82 PHE A N 1
ATOM 664 C CA . PHE A 1 82 ? 20.940 8.539 -11.277 1.00 79.44 82 PHE A CA 1
ATOM 665 C C . PHE A 1 82 ? 21.835 8.247 -12.483 1.00 79.44 82 PHE A C 1
ATOM 667 O O . PHE A 1 82 ? 22.120 9.143 -13.275 1.00 79.44 82 PHE A O 1
ATOM 674 N N . VAL A 1 83 ? 22.280 7.001 -12.625 1.00 80.06 83 VAL A N 1
ATOM 675 C CA . VAL A 1 83 ? 23.046 6.547 -13.788 1.00 80.06 83 VAL A CA 1
ATOM 676 C C . VAL A 1 83 ? 22.078 5.827 -14.706 1.00 80.06 83 VAL A C 1
ATOM 678 O O . VAL A 1 83 ? 21.691 4.697 -14.436 1.00 80.06 83 VAL A O 1
ATOM 681 N N . GLN A 1 84 ? 21.653 6.493 -15.776 1.00 71.88 84 GLN A N 1
ATOM 682 C CA . GLN A 1 84 ? 20.808 5.859 -16.777 1.00 71.88 84 GLN A CA 1
ATOM 683 C C . GLN A 1 84 ? 21.662 4.933 -17.645 1.00 71.88 84 GLN A C 1
ATOM 685 O O . GLN A 1 84 ? 22.578 5.378 -18.336 1.00 71.88 84 GLN A O 1
ATOM 690 N N . ASP A 1 85 ? 21.348 3.643 -17.625 1.00 70.38 85 ASP A N 1
ATOM 691 C CA . ASP A 1 85 ? 21.972 2.694 -18.536 1.00 70.38 85 ASP A CA 1
ATOM 692 C C . ASP A 1 85 ? 21.427 2.893 -19.964 1.00 70.38 85 ASP A C 1
ATOM 694 O O . ASP A 1 85 ? 20.294 3.349 -20.164 1.00 70.38 85 ASP A O 1
ATOM 698 N N . LYS A 1 86 ? 22.223 2.534 -20.980 1.00 73.56 86 LYS A N 1
ATOM 699 C CA . LYS A 1 86 ? 21.762 2.531 -22.378 1.00 73.56 86 LYS A CA 1
ATOM 700 C C . LYS A 1 86 ? 20.572 1.586 -22.524 1.00 73.56 86 LYS A C 1
ATOM 702 O O . LYS A 1 86 ? 20.636 0.470 -22.021 1.00 73.56 86 LYS A O 1
ATOM 707 N N . LEU A 1 87 ? 19.544 2.005 -23.268 1.00 71.75 87 LEU A N 1
ATOM 708 C CA . LEU A 1 87 ? 18.415 1.146 -23.638 1.00 71.75 87 LEU A CA 1
ATOM 709 C C . LEU A 1 87 ? 18.930 -0.207 -24.139 1.00 71.75 87 LEU A C 1
ATOM 711 O O . LEU A 1 87 ? 19.675 -0.267 -25.119 1.00 71.75 87 LEU A O 1
ATOM 715 N N . GLN A 1 88 ? 18.554 -1.287 -23.458 1.00 72.38 88 GLN A N 1
ATOM 716 C CA . GLN A 1 88 ? 18.853 -2.623 -23.951 1.00 72.38 88 GLN A CA 1
ATOM 717 C C . GLN A 1 88 ? 17.886 -3.053 -25.038 1.00 72.38 88 GLN A C 1
ATOM 719 O O . GLN A 1 88 ? 16.779 -2.531 -25.171 1.00 72.38 88 GLN A O 1
ATOM 724 N N . SER A 1 89 ? 18.322 -4.053 -25.800 1.00 82.19 89 SER A N 1
ATOM 725 C CA . SER A 1 89 ? 17.475 -4.681 -26.798 1.00 82.19 89 SER A CA 1
ATOM 726 C C . SER A 1 89 ? 16.244 -5.330 -26.156 1.00 82.19 89 SER A C 1
ATOM 728 O O . SER A 1 89 ? 16.203 -5.644 -24.954 1.00 82.19 89 SER A O 1
ATOM 730 N N . VAL A 1 90 ? 15.228 -5.548 -26.987 1.00 78.62 90 VAL A N 1
ATOM 731 C CA . VAL A 1 90 ? 13.991 -6.229 -26.597 1.00 78.62 90 VAL A CA 1
ATOM 732 C C . VAL A 1 90 ? 14.297 -7.640 -26.086 1.00 78.62 90 VAL A C 1
ATOM 734 O O . VAL A 1 90 ? 13.742 -8.055 -25.069 1.00 78.62 90 VAL A O 1
ATOM 737 N N . GLU A 1 91 ? 15.232 -8.352 -26.716 1.00 85.38 91 GLU A N 1
ATOM 738 C CA . GLU A 1 91 ? 15.646 -9.712 -26.349 1.00 85.38 91 GLU A CA 1
ATOM 739 C C . GLU A 1 91 ? 16.285 -9.756 -24.962 1.00 85.38 91 GLU A C 1
ATOM 741 O O . GLU A 1 91 ? 15.942 -10.618 -24.145 1.00 85.38 91 GLU A O 1
ATOM 746 N N . SER A 1 92 ? 17.192 -8.818 -24.672 1.00 81.56 92 SER A N 1
ATOM 747 C CA . SER A 1 92 ? 17.858 -8.745 -23.370 1.00 81.56 92 SER A CA 1
ATOM 748 C C . SER A 1 92 ? 16.859 -8.401 -22.264 1.00 81.56 92 SER A C 1
ATOM 750 O O . SER A 1 92 ? 16.817 -9.051 -21.216 1.00 81.56 92 SER A O 1
ATOM 752 N N . THR A 1 93 ? 15.956 -7.456 -22.539 1.00 75.94 93 THR A N 1
ATOM 753 C CA . THR A 1 93 ? 14.880 -7.071 -21.617 1.00 75.94 93 THR A CA 1
ATOM 754 C C . THR A 1 93 ? 13.932 -8.240 -21.335 1.00 75.94 93 THR A C 1
ATOM 756 O O . THR A 1 93 ? 13.619 -8.528 -20.175 1.00 75.94 93 THR A O 1
ATOM 759 N N . ALA A 1 94 ? 13.509 -8.964 -22.373 1.00 80.56 94 ALA A N 1
ATOM 760 C CA . ALA A 1 94 ? 12.658 -10.142 -22.235 1.00 80.56 94 ALA A CA 1
ATOM 761 C C . ALA A 1 94 ? 13.361 -11.266 -21.457 1.00 80.56 94 ALA A C 1
ATOM 763 O O . ALA A 1 94 ? 12.735 -11.931 -20.628 1.00 80.56 94 ALA A O 1
ATOM 764 N N . SER A 1 95 ? 14.661 -11.463 -21.684 1.00 83.38 95 SER A N 1
ATOM 765 C CA . SER A 1 95 ? 15.467 -12.480 -21.001 1.00 83.38 95 SER A CA 1
ATOM 766 C C . SER A 1 95 ? 15.631 -12.177 -19.514 1.00 83.38 95 SER A C 1
ATOM 768 O O . SER A 1 95 ? 15.348 -13.046 -18.686 1.00 83.38 95 SER A O 1
ATOM 770 N N . PHE A 1 96 ? 15.986 -10.938 -19.156 1.00 79.38 96 PHE A N 1
ATOM 771 C CA . PHE A 1 96 ? 16.047 -10.486 -17.763 1.00 79.38 96 PHE A CA 1
ATOM 772 C C . PHE A 1 96 ? 14.706 -10.688 -17.053 1.00 79.38 96 PHE A C 1
ATOM 774 O O . PHE A 1 96 ? 14.650 -11.246 -15.954 1.00 79.38 96 PHE A O 1
ATOM 781 N N . TRP A 1 97 ? 13.607 -10.283 -17.697 1.00 79.38 97 TRP A N 1
ATOM 782 C CA . TRP A 1 97 ? 12.276 -10.443 -17.125 1.00 79.38 97 TRP A CA 1
ATOM 783 C C . TRP A 1 97 ? 11.932 -11.918 -16.893 1.00 79.38 97 TRP A C 1
ATOM 785 O O . TRP A 1 97 ? 11.461 -12.278 -15.812 1.00 79.38 97 TRP A O 1
ATOM 795 N N . LYS A 1 98 ? 12.220 -12.792 -17.866 1.00 81.81 98 LYS A N 1
ATOM 796 C CA . LYS A 1 98 ? 12.001 -14.238 -17.731 1.00 81.81 98 LYS A CA 1
ATOM 797 C C . LYS A 1 98 ? 12.810 -14.824 -16.573 1.00 81.81 98 LYS A C 1
ATOM 799 O O . LYS A 1 98 ? 12.247 -15.527 -15.736 1.00 81.81 98 LYS A O 1
ATOM 804 N N . GLN A 1 99 ? 14.098 -14.502 -16.481 1.00 80.56 99 GLN A N 1
ATOM 805 C CA . GLN A 1 99 ? 14.965 -15.001 -15.410 1.00 80.56 99 GLN A CA 1
ATOM 806 C C . GLN A 1 99 ? 14.503 -14.536 -14.028 1.00 80.56 99 GLN A C 1
ATOM 808 O O . GLN A 1 99 ? 14.416 -15.340 -13.100 1.00 80.56 99 GLN A O 1
ATOM 813 N N . ARG A 1 100 ? 14.175 -13.247 -13.890 1.00 74.25 100 ARG A N 1
ATOM 814 C CA . ARG A 1 100 ? 13.819 -12.653 -12.599 1.00 74.25 100 ARG A CA 1
ATOM 815 C C . ARG A 1 100 ? 12.409 -13.016 -12.146 1.00 74.25 100 ARG A C 1
ATOM 817 O O . ARG A 1 100 ? 12.203 -13.283 -10.966 1.00 74.25 100 ARG A O 1
ATOM 824 N N . TRP A 1 101 ? 11.443 -13.020 -13.063 1.00 74.88 101 TRP A N 1
ATOM 825 C CA . TRP A 1 101 ? 10.022 -13.069 -12.715 1.00 74.88 101 TRP A CA 1
ATOM 826 C C . TRP A 1 101 ? 9.291 -14.298 -13.242 1.00 74.88 101 TRP A C 1
ATOM 828 O O . TRP A 1 101 ? 8.409 -14.793 -12.540 1.00 74.88 101 TRP A O 1
ATOM 838 N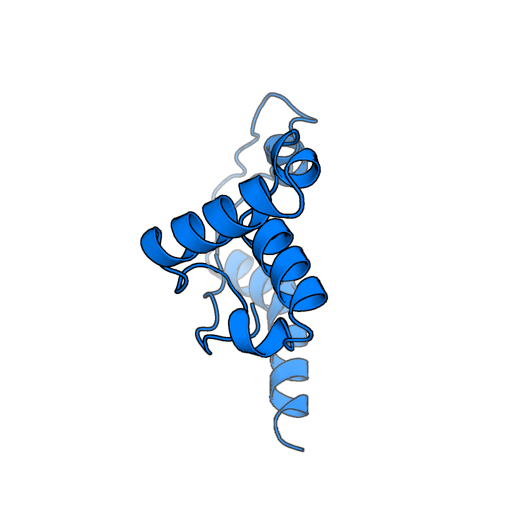 N . ALA A 1 102 ? 9.631 -14.833 -14.421 1.00 79.25 102 ALA A N 1
ATOM 839 C CA . ALA A 1 102 ? 8.849 -15.934 -14.998 1.00 79.25 102 ALA A CA 1
ATOM 840 C C . ALA A 1 102 ? 8.919 -17.206 -14.145 1.00 79.25 102 ALA A C 1
ATOM 842 O O . ALA A 1 102 ? 7.886 -17.838 -13.932 1.00 79.25 102 ALA A O 1
ATOM 843 N N . LYS A 1 103 ? 10.085 -17.536 -13.571 1.00 75.56 103 LYS A N 1
ATOM 844 C CA . LYS A 1 103 ? 10.215 -18.689 -12.662 1.00 75.56 103 LYS A CA 1
ATOM 845 C C . LYS A 1 103 ? 9.320 -18.539 -11.429 1.00 75.56 103 LYS A C 1
ATOM 847 O O . LYS A 1 103 ? 8.576 -19.451 -11.087 1.00 75.56 103 LYS A O 1
ATOM 852 N N . GLN A 1 104 ? 9.344 -17.372 -10.786 1.00 73.00 104 GLN A N 1
ATOM 853 C CA . GLN A 1 104 ? 8.510 -17.105 -9.612 1.00 73.00 104 GLN A CA 1
ATOM 854 C C . GLN A 1 104 ? 7.014 -17.092 -9.967 1.00 73.00 104 GLN A C 1
ATOM 856 O O . GLN A 1 104 ? 6.190 -17.616 -9.216 1.00 73.00 104 GLN A O 1
ATOM 861 N N . ARG A 1 105 ? 6.658 -16.530 -11.128 1.00 73.88 105 ARG A N 1
ATOM 862 C CA . ARG A 1 105 ? 5.284 -16.499 -11.641 1.00 73.88 105 ARG A CA 1
ATOM 863 C C . ARG A 1 105 ? 4.761 -17.908 -11.920 1.00 73.88 105 ARG A C 1
ATOM 865 O O . ARG A 1 105 ? 3.654 -18.207 -11.483 1.00 73.88 105 ARG A O 1
ATOM 872 N N . ALA A 1 106 ? 5.554 -18.767 -12.561 1.00 79.06 106 ALA A N 1
ATOM 873 C CA . ALA A 1 106 ? 5.210 -20.166 -12.814 1.00 79.06 106 ALA A CA 1
ATOM 874 C C . ALA A 1 106 ? 4.962 -20.935 -11.506 1.00 79.06 106 ALA A C 1
ATOM 876 O O . ALA A 1 106 ? 3.927 -21.578 -11.353 1.00 79.06 106 ALA A O 1
ATOM 877 N N . THR A 1 107 ? 5.839 -20.781 -10.508 1.00 78.44 107 THR A N 1
ATOM 878 C CA . THR A 1 107 ? 5.644 -21.394 -9.183 1.00 78.44 107 THR A CA 1
ATOM 879 C C . THR A 1 107 ? 4.359 -20.919 -8.502 1.00 78.44 107 THR A C 1
ATOM 881 O O . THR A 1 107 ? 3.671 -21.712 -7.864 1.00 78.44 107 THR A O 1
ATOM 884 N N . HIS A 1 108 ? 4.013 -19.632 -8.610 1.00 73.00 108 HIS A N 1
ATOM 885 C CA . HIS A 1 108 ? 2.768 -19.110 -8.040 1.00 73.00 108 HIS A CA 1
ATOM 886 C C . HIS A 1 108 ? 1.519 -19.650 -8.746 1.00 73.00 108 HIS A C 1
ATOM 888 O O . HIS A 1 108 ? 0.534 -19.935 -8.071 1.00 73.00 108 HIS A O 1
ATOM 894 N N . LEU A 1 109 ? 1.558 -19.805 -10.071 1.00 73.19 109 LEU A N 1
ATOM 895 C CA . LEU A 1 109 ? 0.446 -20.368 -10.839 1.00 73.19 109 LEU A CA 1
ATOM 896 C C . LEU A 1 109 ? 0.215 -21.841 -10.483 1.00 73.19 109 LEU A C 1
ATOM 898 O O . LEU A 1 109 ? -0.912 -22.211 -10.174 1.00 73.19 109 LEU A O 1
ATOM 902 N N . ASN A 1 110 ? 1.279 -22.642 -10.3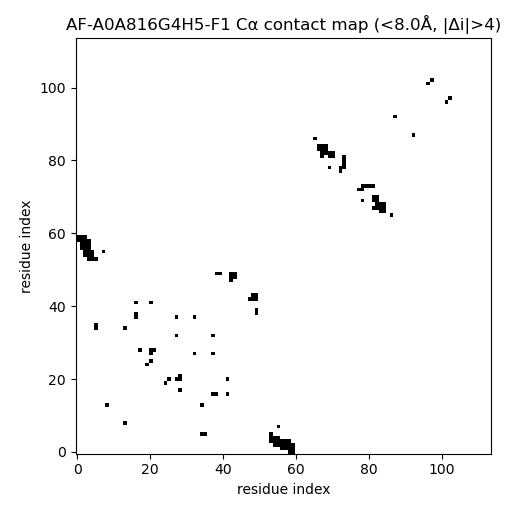93 1.00 71.25 110 ASN A N 1
ATOM 903 C CA . ASN A 1 110 ? 1.167 -24.061 -10.034 1.00 71.25 110 ASN A CA 1
ATOM 904 C C . ASN A 1 110 ? 0.666 -24.276 -8.596 1.00 71.25 110 ASN A C 1
ATOM 906 O O . ASN A 1 110 ? -0.052 -25.229 -8.328 1.00 71.25 110 ASN A O 1
ATOM 910 N N . LYS A 1 111 ? 0.996 -23.371 -7.664 1.00 59.94 111 LYS A N 1
ATOM 911 C CA . LYS A 1 111 ? 0.472 -23.404 -6.285 1.00 59.94 111 LYS A CA 1
ATOM 912 C C . LYS A 1 111 ? -0.994 -22.980 -6.159 1.00 59.94 111 LYS A C 1
ATOM 914 O O . LYS A 1 111 ? -1.557 -23.144 -5.088 1.00 59.94 111 LYS A O 1
ATOM 919 N N . SER A 1 112 ? -1.579 -22.392 -7.200 1.00 53.09 112 SER A N 1
ATOM 920 C CA . SER A 1 112 ? -2.969 -21.917 -7.189 1.00 53.09 112 SER A CA 1
ATOM 921 C C . SER A 1 112 ? -3.961 -22.960 -7.730 1.00 53.09 112 SER A C 1
ATOM 923 O O . SER A 1 112 ? -5.144 -22.657 -7.827 1.00 53.09 112 SER A O 1
ATOM 925 N N . GLN A 1 113 ? -3.485 -24.152 -8.118 1.00 50.41 113 GLN A N 1
ATOM 926 C CA . GLN A 1 113 ? -4.290 -25.262 -8.653 1.00 50.41 113 GLN A CA 1
ATOM 927 C C . GLN A 1 113 ? -4.498 -26.421 -7.655 1.00 50.41 113 GLN A C 1
ATOM 929 O O . GLN A 1 113 ? -4.901 -27.505 -8.070 1.00 50.41 113 GLN A O 1
ATOM 934 N N . ILE A 1 114 ? -4.216 -26.208 -6.365 1.00 41.38 114 ILE A N 1
ATOM 935 C CA . ILE A 1 114 ? -4.459 -27.172 -5.278 1.00 41.38 114 ILE A CA 1
ATOM 936 C C . ILE A 1 114 ? -5.429 -26.544 -4.286 1.00 41.38 114 ILE A C 1
ATOM 938 O O . ILE A 1 114 ? -5.182 -25.368 -3.926 1.00 41.38 114 ILE A O 1
#

Solvent-accessible surface area (backbone atoms only — not comparable to full-atom values): 7031 Å² total; per-residue (Å²): 82,96,6,57,55,65,84,87,59,52,68,72,58,52,50,53,55,49,54,54,32,58,78,76,44,46,74,68,66,77,48,97,67,54,74,68,57,53,50,45,52,52,21,58,76,69,74,43,69,47,66,68,75,26,50,71,68,63,57,56,75,85,86,86,70,94,64,25,92,45,40,68,41,31,77,70,65,77,35,94,69,80,49,79,62,79,86,71,56,70,66,58,52,53,48,52,46,42,70,72,42,44,59,59,49,51,56,53,54,65,62,68,76,111

Radius of gyration: 20.22 Å; Cα contacts (8 Å, |Δi|>4): 71; chains: 1; bounding box: 38×40×49 Å